Protein AF-A0A537YNU2-F1 (afdb_monomer_lite)

Structure (mmCIF, N/CA/C/O backbone):
data_AF-A0A537YNU2-F1
#
_entry.id   AF-A0A537YNU2-F1
#
loop_
_atom_site.group_PDB
_atom_site.id
_atom_site.type_symbol
_atom_site.label_atom_id
_atom_site.label_alt_id
_atom_site.label_comp_id
_atom_site.label_asym_id
_atom_site.label_entity_id
_atom_site.label_seq_id
_atom_site.pdbx_PDB_ins_code
_atom_site.Cartn_x
_atom_site.Cartn_y
_atom_site.Cartn_z
_atom_site.occupancy
_atom_site.B_iso_or_equiv
_atom_site.auth_seq_id
_atom_site.auth_comp_id
_atom_site.auth_asym_id
_atom_site.auth_atom_id
_atom_site.pdbx_PDB_model_num
ATOM 1 N N . MET A 1 1 ? -49.566 -4.507 50.597 1.00 48.28 1 MET A N 1
ATOM 2 C CA . MET A 1 1 ? -48.767 -5.029 49.467 1.00 48.28 1 MET A CA 1
ATOM 3 C C . MET A 1 1 ? -47.314 -5.008 49.893 1.00 48.28 1 MET A C 1
ATOM 5 O O . MET A 1 1 ? -46.819 -3.966 50.296 1.00 48.28 1 MET A O 1
ATOM 9 N N . SER A 1 2 ? -46.732 -6.196 49.961 1.00 50.94 2 SER A N 1
ATOM 10 C CA . SER A 1 2 ? -45.557 -6.576 50.747 1.00 50.94 2 SER A CA 1
ATOM 11 C C . SER A 1 2 ? -44.255 -6.063 50.128 1.00 50.94 2 SER A C 1
ATOM 13 O O . SER A 1 2 ? -44.087 -6.155 48.912 1.00 50.94 2 SER A O 1
ATOM 15 N N . LEU A 1 3 ? -43.318 -5.590 50.963 1.00 58.28 3 LEU A N 1
ATOM 16 C CA . LEU A 1 3 ? -41.952 -5.190 50.573 1.00 58.28 3 LEU A CA 1
ATOM 17 C C . LEU A 1 3 ? -41.244 -6.228 49.674 1.00 58.28 3 LEU A C 1
ATOM 19 O O . LEU A 1 3 ? -40.404 -5.873 48.851 1.00 58.28 3 LEU A O 1
ATOM 23 N N . GLU A 1 4 ? -41.614 -7.502 49.804 1.00 53.16 4 GLU A N 1
ATOM 24 C CA . GLU A 1 4 ? -41.068 -8.627 49.043 1.00 53.16 4 GLU A CA 1
ATOM 25 C C . GLU A 1 4 ? -41.309 -8.515 47.531 1.00 53.16 4 GLU A C 1
ATOM 27 O O . GLU A 1 4 ? -40.430 -8.851 46.740 1.00 53.16 4 GLU A O 1
ATOM 32 N N . VAL A 1 5 ? -42.453 -7.971 47.101 1.00 60.25 5 VAL A N 1
ATOM 33 C CA . VAL A 1 5 ? -42.781 -7.848 45.667 1.00 60.25 5 VAL A CA 1
ATOM 34 C C . VAL A 1 5 ? -41.913 -6.776 44.998 1.00 60.25 5 VAL A C 1
ATOM 36 O O . VAL A 1 5 ? -41.478 -6.942 43.858 1.00 60.25 5 VAL A O 1
ATOM 39 N N . ALA A 1 6 ? -41.603 -5.697 45.724 1.00 59.06 6 ALA A N 1
ATOM 40 C CA . ALA A 1 6 ? -40.734 -4.629 45.235 1.00 59.06 6 ALA A CA 1
ATOM 41 C C . ALA A 1 6 ? -39.274 -5.097 45.104 1.00 59.06 6 ALA A C 1
ATOM 43 O O . ALA A 1 6 ? -38.616 -4.786 44.113 1.00 59.06 6 ALA A O 1
ATOM 44 N N . ALA A 1 7 ? -38.783 -5.895 46.059 1.00 59.47 7 ALA A N 1
ATOM 45 C CA . ALA A 1 7 ? -37.428 -6.443 46.019 1.00 59.47 7 ALA A CA 1
ATOM 46 C C . ALA A 1 7 ? -37.224 -7.415 44.841 1.00 59.47 7 ALA A C 1
ATOM 48 O O . ALA A 1 7 ? -36.202 -7.357 44.156 1.00 59.47 7 ALA A O 1
ATOM 49 N N . ILE A 1 8 ? -38.224 -8.255 44.556 1.00 62.06 8 ILE A N 1
ATOM 50 C CA . ILE A 1 8 ? -38.191 -9.194 43.426 1.00 62.06 8 ILE A CA 1
ATOM 51 C C . ILE A 1 8 ? -38.211 -8.439 42.090 1.00 62.06 8 ILE A C 1
ATOM 53 O O . ILE A 1 8 ? -37.429 -8.755 41.192 1.00 62.06 8 ILE A O 1
ATOM 57 N N . ALA A 1 9 ? -39.037 -7.395 41.964 1.00 58.81 9 ALA A N 1
ATOM 58 C CA . ALA A 1 9 ? -39.089 -6.579 40.752 1.00 58.81 9 ALA A CA 1
ATOM 59 C C . ALA A 1 9 ? -37.746 -5.877 40.460 1.00 58.81 9 ALA A C 1
ATOM 61 O O . ALA A 1 9 ? -37.290 -5.868 39.316 1.00 58.81 9 ALA A O 1
ATOM 62 N N . VAL A 1 10 ? -37.070 -5.352 41.488 1.00 60.47 10 VAL A N 1
ATOM 63 C CA . VAL A 1 10 ? -35.752 -4.707 41.342 1.00 60.47 10 VAL A CA 1
ATOM 64 C C . VAL A 1 10 ? -34.668 -5.716 40.949 1.00 60.47 10 VAL A C 1
ATOM 66 O O . VAL A 1 10 ? -33.846 -5.420 40.080 1.00 60.47 10 VAL A O 1
ATOM 69 N N . ALA A 1 11 ? -34.689 -6.925 41.518 1.00 59.81 11 ALA A N 1
ATOM 70 C CA . ALA A 1 11 ? -33.734 -7.979 41.174 1.00 59.81 11 ALA A CA 1
ATOM 71 C C . ALA A 1 11 ? -33.871 -8.444 39.711 1.00 59.81 11 ALA A C 1
ATOM 73 O O . ALA A 1 11 ? -32.865 -8.645 39.029 1.00 59.81 11 ALA A O 1
ATOM 74 N N . ILE A 1 12 ? -35.103 -8.550 39.200 1.00 59.81 12 ILE A N 1
ATOM 75 C CA . ILE A 1 12 ? -35.371 -8.935 37.805 1.00 59.81 12 ILE A CA 1
ATOM 76 C C . ILE A 1 12 ? -34.878 -7.854 36.831 1.00 59.81 12 ILE A C 1
ATOM 78 O O . ILE A 1 12 ? -34.233 -8.168 35.829 1.00 59.81 12 ILE A O 1
ATOM 82 N N . VAL A 1 13 ? -35.113 -6.576 37.142 1.00 58.88 13 VAL A N 1
ATOM 83 C CA . VAL A 1 13 ? -34.636 -5.451 36.320 1.00 58.88 13 VAL A CA 1
ATOM 84 C C . VAL A 1 13 ? -33.104 -5.380 36.318 1.00 58.88 13 VAL A C 1
ATOM 86 O O . VAL A 1 13 ? -32.499 -5.219 35.258 1.00 58.88 13 VAL A O 1
ATOM 89 N N . ALA A 1 14 ? -32.456 -5.578 37.469 1.00 59.19 14 ALA A N 1
ATOM 90 C CA . ALA A 1 14 ? -30.997 -5.599 37.565 1.00 59.19 14 ALA A CA 1
ATOM 91 C C . ALA A 1 14 ? -30.367 -6.765 36.778 1.00 59.19 14 ALA A C 1
ATOM 93 O O . ALA A 1 14 ? -29.349 -6.573 36.111 1.00 59.19 14 ALA A O 1
ATOM 94 N N . ALA A 1 15 ? -30.987 -7.950 36.791 1.00 58.66 15 ALA A N 1
ATOM 95 C CA . ALA A 1 15 ? -30.518 -9.111 36.034 1.00 58.66 15 ALA A CA 1
ATOM 96 C C . ALA A 1 15 ? -30.650 -8.918 34.510 1.00 58.66 15 ALA A C 1
ATOM 98 O O . ALA A 1 15 ? -29.730 -9.258 33.761 1.00 58.66 15 ALA A O 1
ATOM 99 N N . LEU A 1 16 ? -31.748 -8.312 34.044 1.00 56.28 16 LEU A N 1
ATOM 100 C CA . LEU A 1 16 ? -31.962 -8.002 32.624 1.00 56.28 16 LEU A CA 1
ATOM 101 C C . LEU A 1 16 ? -30.987 -6.930 32.107 1.00 56.28 16 LEU A C 1
ATOM 103 O O . LEU A 1 16 ? -30.448 -7.053 31.003 1.00 56.28 16 LEU A O 1
ATOM 107 N N . ILE A 1 17 ? -30.706 -5.905 32.916 1.00 55.50 17 ILE A N 1
ATOM 108 C CA . ILE A 1 17 ? -29.737 -4.854 32.574 1.00 55.50 17 ILE A CA 1
ATOM 109 C C . ILE A 1 17 ? -28.301 -5.408 32.615 1.00 55.50 17 ILE A C 1
ATOM 111 O O . ILE A 1 17 ? -27.528 -5.181 31.682 1.00 55.50 17 ILE A O 1
ATOM 115 N N . GLY A 1 18 ? -27.951 -6.194 33.639 1.00 56.34 18 GLY A N 1
ATOM 116 C CA . GLY A 1 18 ? -26.628 -6.810 33.784 1.00 56.34 18 GLY A CA 1
ATOM 117 C C . GLY A 1 18 ? -26.285 -7.791 32.656 1.00 56.34 18 GLY A C 1
ATOM 118 O O . GLY A 1 18 ? -25.181 -7.736 32.109 1.00 56.34 18 GLY A O 1
ATOM 119 N N . GLY A 1 19 ? -27.246 -8.627 32.241 1.00 52.25 19 GLY A N 1
ATOM 120 C CA . GLY A 1 19 ? -27.078 -9.560 31.120 1.00 52.25 19 GLY A CA 1
ATOM 121 C C . GLY A 1 19 ? -26.872 -8.859 29.772 1.00 52.25 19 GLY A C 1
ATOM 122 O O . GLY A 1 19 ? -26.040 -9.278 28.966 1.00 52.25 19 GLY A O 1
ATOM 123 N N . SER A 1 20 ? -27.557 -7.733 29.558 1.00 54.91 20 SER A N 1
ATOM 124 C CA . SER A 1 20 ? -27.448 -6.936 28.330 1.00 54.91 20 SER A CA 1
ATOM 125 C C . SER A 1 20 ? -26.100 -6.208 28.229 1.00 54.91 20 SER A C 1
ATOM 127 O O . SER A 1 20 ? -25.466 -6.201 27.174 1.00 54.91 20 SER A O 1
ATOM 129 N N . ILE A 1 21 ? -25.608 -5.636 29.334 1.00 54.03 21 ILE A N 1
ATOM 130 C CA . ILE A 1 21 ? -24.330 -4.904 29.371 1.00 54.03 21 ILE A CA 1
ATOM 131 C C . ILE A 1 21 ? -23.131 -5.852 29.199 1.00 54.03 21 ILE A C 1
ATOM 133 O O . ILE A 1 21 ? -22.174 -5.514 28.490 1.00 54.03 21 ILE A O 1
ATOM 137 N N . GLY A 1 22 ? -23.186 -7.048 29.798 1.00 50.34 22 GLY A N 1
ATOM 138 C CA . GLY A 1 22 ? -22.150 -8.077 29.659 1.00 50.34 22 GLY A CA 1
ATOM 139 C C . GLY A 1 22 ? -22.028 -8.609 28.227 1.00 50.34 22 GLY A C 1
ATOM 140 O O . GLY A 1 22 ? -20.924 -8.662 27.682 1.00 50.34 22 GLY A O 1
ATOM 141 N N . ALA A 1 23 ? -23.157 -8.909 27.576 1.00 53.03 23 ALA A N 1
ATOM 142 C CA . ALA A 1 23 ? -23.184 -9.382 26.190 1.00 53.03 23 ALA A CA 1
ATOM 143 C C . ALA A 1 23 ? -22.716 -8.310 25.186 1.00 53.03 23 ALA A C 1
ATOM 145 O O . ALA A 1 23 ? -21.943 -8.605 24.272 1.00 53.03 23 ALA A O 1
ATOM 146 N N . ILE A 1 24 ? -23.109 -7.043 25.384 1.00 53.94 24 ILE A N 1
ATOM 147 C CA . ILE A 1 24 ? -22.647 -5.920 24.550 1.00 53.94 24 ILE A CA 1
ATOM 148 C C . ILE A 1 24 ? -21.140 -5.687 24.730 1.00 53.94 24 ILE A C 1
ATOM 150 O O . ILE A 1 24 ? -20.444 -5.405 23.752 1.00 53.94 24 ILE A O 1
ATOM 154 N N . SER A 1 25 ? -20.619 -5.823 25.953 1.00 54.12 25 SER A N 1
ATOM 155 C CA . SER A 1 25 ? -19.188 -5.653 26.238 1.00 54.12 25 SER A CA 1
ATOM 156 C C . SER A 1 25 ? -18.333 -6.773 25.645 1.00 54.12 25 SER A C 1
ATOM 158 O O . SER A 1 25 ? -17.281 -6.478 25.080 1.00 54.12 25 SER A O 1
ATOM 160 N N . LEU A 1 26 ? -18.794 -8.028 25.689 1.00 54.44 26 LEU A N 1
ATOM 161 C CA . LEU A 1 26 ? -18.136 -9.165 25.029 1.00 54.44 26 LEU A CA 1
ATOM 162 C C . LEU A 1 26 ? -18.093 -8.986 23.507 1.00 54.44 26 LEU A C 1
ATOM 164 O O . LEU A 1 26 ? -17.014 -9.023 22.920 1.00 54.44 26 LEU A O 1
ATOM 168 N N . LEU A 1 27 ? -19.226 -8.652 22.880 1.00 53.72 27 LEU A N 1
ATOM 169 C CA . LEU A 1 27 ? -19.290 -8.376 21.440 1.00 53.72 27 LEU A CA 1
ATOM 170 C C . LEU A 1 27 ? -18.414 -7.181 21.030 1.00 53.72 27 LEU A C 1
ATOM 172 O O . LEU A 1 27 ? -17.776 -7.206 19.976 1.00 53.72 27 LEU A O 1
ATOM 176 N N . ARG A 1 28 ? -18.343 -6.124 21.852 1.00 54.28 28 ARG A N 1
ATOM 177 C CA . ARG A 1 28 ? -17.425 -4.992 21.622 1.00 54.28 28 ARG A CA 1
ATOM 178 C C . ARG A 1 28 ? -15.962 -5.388 21.785 1.00 54.28 28 ARG A C 1
ATOM 180 O O . ARG A 1 28 ? -15.133 -4.871 21.039 1.00 54.28 28 ARG A O 1
ATOM 187 N N . SER A 1 29 ? -15.650 -6.253 22.746 1.00 59.03 29 SER A N 1
ATOM 188 C CA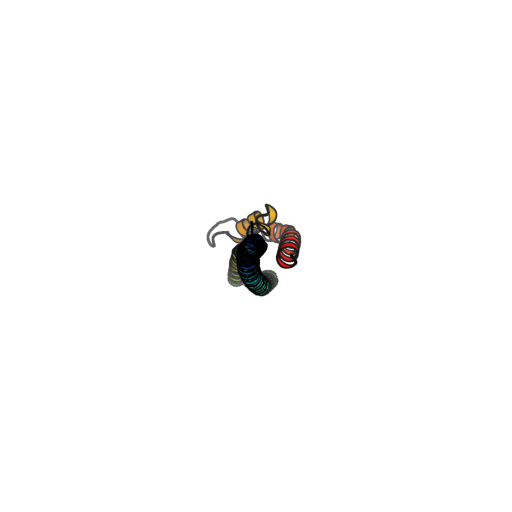 . SER A 1 29 ? -14.293 -6.726 23.023 1.00 59.03 29 SER A CA 1
ATOM 189 C C . SER A 1 29 ? -13.774 -7.608 21.887 1.00 59.03 29 SER A C 1
ATOM 191 O O . SER A 1 29 ? -12.691 -7.345 21.367 1.00 59.03 29 SER A O 1
ATOM 193 N N . ASP A 1 30 ? -14.584 -8.548 21.395 1.00 58.75 30 ASP A N 1
ATOM 194 C CA . ASP A 1 30 ? -14.216 -9.411 20.265 1.00 58.75 30 ASP A CA 1
ATOM 195 C C . ASP A 1 30 ? -14.090 -8.623 18.959 1.00 58.75 30 ASP A C 1
ATOM 197 O O . ASP A 1 30 ? -13.098 -8.755 18.240 1.00 58.75 30 ASP A O 1
ATOM 201 N N . ARG A 1 31 ? -15.005 -7.678 18.695 1.00 59.19 31 ARG A N 1
ATOM 202 C CA . ARG A 1 31 ? -14.865 -6.747 17.559 1.00 59.19 31 ARG A CA 1
ATOM 203 C C . ARG A 1 31 ? -13.671 -5.800 17.697 1.00 59.19 31 ARG A C 1
ATOM 205 O O . ARG A 1 31 ? -13.223 -5.234 16.702 1.00 59.19 31 ARG A O 1
ATOM 212 N N . ARG A 1 32 ? -13.169 -5.545 18.908 1.00 60.19 32 ARG A N 1
ATOM 213 C CA . ARG A 1 32 ? -11.966 -4.726 19.133 1.00 60.19 32 ARG A CA 1
ATOM 214 C C . ARG A 1 32 ? -10.696 -5.549 18.927 1.00 60.19 32 ARG A C 1
ATOM 216 O O . ARG A 1 32 ? -9.780 -5.043 18.292 1.00 60.19 32 ARG A O 1
ATOM 223 N N . LYS A 1 33 ? -10.667 -6.803 19.388 1.00 69.56 33 LYS A N 1
ATOM 224 C CA . LYS A 1 33 ? -9.561 -7.739 19.137 1.00 69.56 33 LYS A CA 1
ATOM 225 C C . LYS A 1 33 ? -9.398 -8.041 17.649 1.00 69.56 33 LYS A C 1
ATOM 227 O O . LYS A 1 33 ? -8.296 -7.884 17.141 1.00 69.56 33 LYS A O 1
ATOM 232 N N . GLY A 1 34 ? -10.490 -8.343 16.940 1.00 72.19 34 GLY A N 1
ATOM 233 C CA . GLY A 1 34 ? -10.443 -8.574 15.491 1.00 72.19 34 GLY A CA 1
ATOM 234 C C . GLY A 1 34 ? -9.971 -7.345 14.705 1.00 72.19 34 GLY A C 1
ATOM 235 O O . GLY A 1 34 ? -9.176 -7.468 13.782 1.00 72.19 34 GLY A O 1
ATOM 236 N N . ARG A 1 35 ? -10.374 -6.133 15.118 1.00 73.44 35 ARG A N 1
ATOM 237 C CA . ARG A 1 35 ? -9.865 -4.890 14.511 1.00 73.44 35 ARG A CA 1
ATOM 238 C C . ARG A 1 35 ? -8.380 -4.659 14.781 1.00 73.44 35 ARG A C 1
ATOM 240 O O . ARG A 1 35 ? -7.676 -4.217 13.884 1.00 73.44 35 ARG A O 1
ATOM 247 N N . GLU A 1 36 ? -7.904 -4.951 15.989 1.00 77.50 36 GLU A N 1
ATOM 248 C CA . GLU A 1 36 ? -6.483 -4.820 16.330 1.00 77.50 36 GLU A CA 1
ATOM 249 C C . GLU A 1 36 ? -5.614 -5.823 15.558 1.00 77.50 36 GLU A C 1
ATOM 251 O O . GLU A 1 36 ? -4.526 -5.475 15.106 1.00 77.50 36 GLU A O 1
ATOM 256 N N . GLU A 1 37 ? -6.100 -7.047 15.354 1.00 82.38 37 GLU A N 1
ATOM 257 C CA . GLU A 1 37 ? -5.421 -8.060 14.544 1.00 82.38 37 GLU A CA 1
ATOM 258 C C . GLU A 1 37 ? -5.370 -7.668 13.060 1.00 82.38 37 GLU A C 1
ATOM 260 O O . GLU A 1 37 ? -4.285 -7.652 12.472 1.00 82.38 37 GLU A O 1
ATOM 265 N N . SER A 1 38 ? -6.496 -7.236 12.476 1.00 82.00 38 SER A N 1
ATOM 266 C CA . SER A 1 38 ? -6.527 -6.706 11.104 1.00 82.00 38 SER A CA 1
ATOM 267 C C . SER A 1 38 ? -5.603 -5.504 10.928 1.00 82.00 38 SER A C 1
ATOM 269 O O . SER A 1 38 ? -4.945 -5.378 9.899 1.00 82.00 38 SER A O 1
ATOM 271 N N . ARG A 1 39 ? -5.499 -4.639 11.943 1.00 83.69 39 ARG A N 1
ATOM 272 C CA . ARG A 1 39 ? -4.602 -3.478 11.941 1.00 83.69 39 ARG A CA 1
ATOM 273 C C . ARG A 1 39 ? -3.133 -3.890 11.943 1.00 83.69 39 ARG A C 1
ATOM 275 O O . ARG A 1 39 ? -2.363 -3.367 11.143 1.00 83.69 39 ARG A O 1
ATOM 282 N N . ARG A 1 40 ? -2.737 -4.845 12.792 1.00 86.44 40 ARG A N 1
ATOM 283 C CA . ARG A 1 40 ? -1.363 -5.384 12.813 1.00 86.44 40 ARG A CA 1
ATOM 284 C C . ARG A 1 40 ? -0.990 -6.010 11.476 1.00 86.44 40 ARG A C 1
ATOM 286 O O . ARG A 1 40 ? 0.060 -5.680 10.932 1.00 86.44 40 ARG A O 1
ATOM 293 N N . LYS A 1 41 ? -1.886 -6.827 10.920 1.00 87.56 41 LYS A N 1
ATOM 294 C CA . LYS A 1 41 ? -1.703 -7.425 9.597 1.00 87.56 41 LYS A CA 1
ATOM 295 C C . LYS A 1 41 ? -1.637 -6.359 8.500 1.00 87.56 41 LYS A C 1
ATOM 297 O O . LYS A 1 41 ? -0.804 -6.444 7.612 1.00 87.56 41 LYS A O 1
ATOM 302 N N . GLY A 1 42 ? -2.453 -5.309 8.591 1.00 86.69 42 GLY A N 1
ATOM 303 C CA . GLY A 1 42 ? -2.427 -4.187 7.652 1.00 86.69 42 GLY A CA 1
ATOM 304 C C . GLY A 1 42 ? -1.099 -3.424 7.668 1.00 86.69 42 GLY A C 1
ATOM 305 O O . GLY A 1 42 ? -0.610 -3.042 6.611 1.00 86.69 42 GLY A O 1
ATOM 306 N N . ILE A 1 43 ? -0.476 -3.253 8.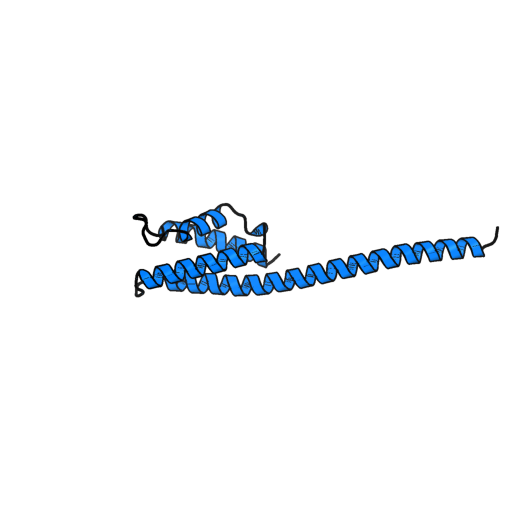840 1.00 89.12 43 ILE A N 1
ATOM 307 C CA . ILE A 1 43 ? 0.864 -2.652 8.969 1.00 89.12 43 ILE A CA 1
ATOM 308 C C . ILE A 1 43 ? 1.930 -3.531 8.303 1.00 89.12 43 ILE A C 1
ATOM 310 O O . ILE A 1 43 ? 2.793 -3.013 7.596 1.00 89.12 43 ILE A O 1
ATOM 314 N N . GLU A 1 44 ? 1.877 -4.843 8.529 1.00 91.81 44 GLU A N 1
ATOM 315 C CA . GLU A 1 44 ? 2.808 -5.806 7.934 1.00 91.81 44 GLU A CA 1
ATOM 316 C C . GLU A 1 44 ? 2.702 -5.817 6.406 1.00 91.81 44 GLU A C 1
ATOM 318 O O . GLU A 1 44 ? 3.687 -5.561 5.715 1.00 91.81 44 GLU A O 1
ATOM 323 N N . VAL A 1 45 ? 1.489 -5.975 5.880 1.00 90.19 45 VAL A N 1
ATOM 324 C CA . VAL A 1 45 ? 1.231 -5.976 4.436 1.00 90.19 45 VAL A CA 1
ATOM 325 C C . VAL A 1 45 ? 1.591 -4.625 3.805 1.00 90.19 45 VAL A C 1
ATOM 327 O O . VAL A 1 45 ? 2.158 -4.574 2.715 1.00 90.19 45 VAL A O 1
ATOM 330 N N . PHE A 1 46 ? 1.328 -3.502 4.482 1.00 91.00 46 PHE A N 1
ATOM 331 C CA . PHE A 1 46 ? 1.745 -2.196 3.969 1.00 91.00 46 PHE A CA 1
ATOM 332 C C . PHE A 1 46 ? 3.274 -2.054 3.903 1.00 91.00 46 PHE A C 1
ATOM 334 O O . PHE A 1 46 ? 3.802 -1.472 2.955 1.00 91.00 46 PHE A O 1
ATOM 341 N N . ARG A 1 47 ? 4.011 -2.619 4.867 1.00 91.62 47 ARG A N 1
ATOM 342 C CA . ARG A 1 47 ? 5.481 -2.652 4.824 1.00 91.62 47 ARG A CA 1
ATOM 343 C C . ARG A 1 47 ? 5.994 -3.462 3.627 1.00 91.62 47 ARG A C 1
ATOM 345 O O . ARG A 1 47 ? 6.982 -3.059 3.008 1.00 91.62 47 ARG A O 1
ATOM 352 N N . GLU A 1 48 ? 5.338 -4.566 3.283 1.00 90.44 48 GLU A N 1
ATOM 353 C CA . GLU A 1 48 ? 5.648 -5.344 2.074 1.00 90.44 48 GLU A CA 1
ATOM 354 C C . GLU A 1 48 ? 5.377 -4.538 0.800 1.00 90.44 48 GLU A C 1
ATOM 356 O O . GLU A 1 48 ? 6.230 -4.498 -0.092 1.00 90.44 48 GLU A O 1
ATOM 361 N N . ALA A 1 49 ? 4.246 -3.819 0.748 1.00 89.31 49 ALA A N 1
ATOM 362 C CA . ALA A 1 49 ? 3.927 -2.913 -0.354 1.00 89.31 49 ALA A CA 1
ATOM 363 C C . ALA A 1 49 ? 5.028 -1.859 -0.533 1.00 89.31 49 ALA A C 1
ATOM 365 O O . ALA A 1 49 ? 5.509 -1.648 -1.643 1.00 89.31 49 ALA A O 1
ATOM 366 N N . ARG A 1 50 ? 5.473 -1.235 0.568 1.00 91.81 50 ARG A N 1
ATOM 367 C CA . ARG A 1 50 ? 6.540 -0.224 0.556 1.00 91.81 50 ARG A CA 1
ATOM 368 C C . ARG A 1 50 ? 7.865 -0.790 0.061 1.00 91.81 50 ARG A C 1
ATOM 370 O O . ARG A 1 50 ? 8.521 -0.174 -0.768 1.00 91.81 50 ARG A O 1
ATOM 377 N N . THR A 1 51 ? 8.232 -1.976 0.536 1.00 92.44 51 THR A N 1
ATOM 378 C CA . THR A 1 51 ? 9.483 -2.640 0.149 1.00 92.44 51 THR A CA 1
ATOM 379 C C . THR A 1 51 ? 9.484 -2.988 -1.338 1.00 92.44 51 THR A C 1
ATOM 381 O O . THR A 1 51 ? 10.464 -2.733 -2.035 1.00 92.44 51 THR A O 1
ATOM 384 N N . SER A 1 52 ? 8.376 -3.537 -1.835 1.00 88.06 52 SER A N 1
ATOM 385 C CA . SER A 1 52 ? 8.209 -3.875 -3.252 1.00 88.06 52 SER A CA 1
ATOM 386 C C . SER A 1 52 ? 8.240 -2.619 -4.122 1.00 88.06 52 SER A C 1
ATOM 388 O O . SER A 1 52 ? 8.932 -2.581 -5.138 1.00 88.06 52 SER A O 1
ATOM 390 N N . TRP A 1 53 ? 7.573 -1.556 -3.675 1.00 89.44 53 TRP A N 1
ATOM 391 C CA . TRP A 1 53 ? 7.584 -0.258 -4.332 1.00 89.44 53 TRP A CA 1
ATOM 392 C C . TRP A 1 53 ? 8.995 0.326 -4.427 1.00 89.44 53 TRP A C 1
ATOM 394 O O . TRP A 1 53 ? 9.407 0.734 -5.508 1.00 89.44 53 TRP A O 1
ATOM 404 N N . ASP A 1 54 ? 9.764 0.315 -3.337 1.00 90.81 54 ASP A N 1
ATOM 405 C CA . ASP A 1 54 ? 11.137 0.829 -3.316 1.00 90.81 54 ASP A CA 1
ATOM 406 C C . ASP A 1 54 ? 12.056 0.008 -4.234 1.00 90.81 54 ASP A C 1
ATOM 408 O O . ASP A 1 54 ? 12.831 0.571 -5.008 1.00 90.81 54 ASP A O 1
ATOM 412 N N . GLN A 1 55 ? 11.910 -1.321 -4.227 1.00 87.94 55 GLN A N 1
ATOM 413 C CA . GLN A 1 55 ? 12.640 -2.215 -5.129 1.00 87.94 55 GLN A CA 1
ATOM 414 C C . GLN A 1 55 ? 12.320 -1.932 -6.602 1.00 87.94 55 GLN A C 1
ATOM 416 O O . GLN A 1 55 ? 13.231 -1.931 -7.426 1.00 87.94 55 GLN A O 1
ATOM 421 N N . ALA A 1 56 ? 11.062 -1.623 -6.944 1.00 85.38 56 ALA A N 1
ATOM 422 C CA . ALA A 1 56 ? 10.665 -1.256 -8.306 1.00 85.38 56 ALA A CA 1
ATOM 423 C C . ALA A 1 56 ? 11.351 0.029 -8.816 1.00 85.38 56 ALA A C 1
ATOM 425 O O . ALA A 1 56 ? 11.438 0.257 -10.027 1.00 85.38 56 ALA A O 1
ATOM 426 N N . GLN A 1 57 ? 11.841 0.880 -7.912 1.00 84.69 57 GLN A N 1
ATOM 427 C CA . GLN A 1 57 ? 12.497 2.138 -8.267 1.00 84.69 57 GLN A CA 1
ATOM 428 C C . GLN A 1 57 ? 13.994 2.005 -8.536 1.00 84.69 57 GLN A C 1
ATOM 430 O O . GLN A 1 57 ? 14.600 2.982 -8.983 1.00 84.69 57 GLN A O 1
ATOM 435 N N . PHE A 1 58 ? 14.597 0.841 -8.288 1.00 83.62 58 PHE A N 1
ATOM 436 C CA . PHE A 1 58 ? 16.013 0.653 -8.568 1.00 83.62 58 PHE A CA 1
ATOM 437 C C . PHE A 1 58 ? 16.314 0.836 -10.061 1.00 83.62 58 PHE A C 1
ATOM 439 O O . PHE A 1 58 ? 15.593 0.372 -10.949 1.00 83.62 58 PHE A O 1
ATOM 446 N N . VAL A 1 59 ? 17.405 1.550 -10.333 1.00 73.38 59 VAL A N 1
ATOM 447 C CA . VAL A 1 59 ? 17.851 1.846 -11.702 1.00 73.38 59 VAL A CA 1
ATOM 448 C C . VAL A 1 59 ? 18.377 0.577 -12.382 1.00 73.38 59 VAL A C 1
ATOM 450 O O . VAL A 1 59 ? 18.220 0.413 -13.586 1.00 73.38 59 VAL A O 1
ATOM 453 N N . GLU A 1 60 ? 18.940 -0.345 -11.599 1.00 82.06 60 GLU A N 1
ATOM 454 C CA . GLU A 1 60 ? 19.677 -1.522 -12.078 1.00 82.06 60 GLU A CA 1
ATOM 455 C C . GLU A 1 60 ? 18.811 -2.774 -12.286 1.00 82.06 60 GLU A C 1
ATOM 457 O O . GLU A 1 60 ? 19.323 -3.818 -12.687 1.00 82.06 60 GLU A O 1
ATOM 462 N N . ILE A 1 61 ? 17.501 -2.706 -12.028 1.00 81.69 61 ILE A N 1
ATOM 463 C CA . ILE A 1 61 ? 16.614 -3.854 -12.242 1.00 81.69 61 ILE A CA 1
ATOM 464 C C . ILE A 1 61 ? 16.042 -3.867 -13.659 1.00 81.69 61 ILE A C 1
ATOM 466 O O . ILE A 1 61 ? 15.733 -2.827 -14.251 1.00 81.69 61 ILE A O 1
ATOM 470 N N . THR A 1 62 ? 15.866 -5.072 -14.199 1.00 85.50 62 THR A N 1
ATOM 471 C CA . THR A 1 62 ? 15.224 -5.260 -15.499 1.00 85.50 62 THR A CA 1
ATOM 472 C C . THR A 1 62 ? 13.773 -4.790 -15.453 1.00 85.50 62 THR A C 1
ATOM 474 O O . THR A 1 62 ? 13.114 -4.814 -14.412 1.00 85.50 62 THR A O 1
ATOM 477 N N . GLU A 1 63 ? 13.239 -4.419 -16.614 1.00 81.25 63 GLU A N 1
ATOM 478 C CA . GLU A 1 63 ? 11.835 -4.029 -16.749 1.00 81.25 63 GLU A CA 1
ATOM 479 C C . GLU A 1 63 ? 10.876 -5.143 -16.285 1.00 81.25 63 GLU A C 1
ATOM 481 O O . GLU A 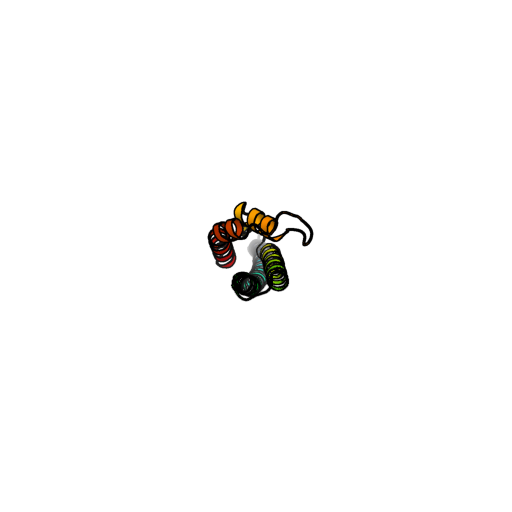1 63 ? 9.869 -4.871 -15.639 1.00 81.25 63 GLU A O 1
ATOM 486 N N . SER A 1 64 ? 11.225 -6.414 -16.507 1.00 81.75 64 SER A N 1
ATOM 487 C CA . SER A 1 64 ? 10.459 -7.560 -16.000 1.00 81.75 64 SER A CA 1
ATOM 488 C C . SER A 1 64 ? 10.423 -7.633 -14.468 1.00 81.75 64 SER A C 1
ATOM 490 O O . SER A 1 64 ? 9.359 -7.855 -13.891 1.00 81.75 64 SER A O 1
ATOM 492 N N . VAL A 1 65 ? 11.559 -7.406 -13.799 1.00 84.19 65 VAL A N 1
ATOM 493 C CA . VAL A 1 65 ? 11.642 -7.386 -12.330 1.00 84.19 65 VAL A CA 1
ATOM 494 C C . VAL A 1 65 ? 10.890 -6.180 -11.774 1.00 84.19 65 VAL A C 1
ATOM 496 O O . VAL A 1 65 ? 10.147 -6.318 -10.805 1.00 84.19 65 VAL A O 1
ATOM 499 N N . ARG A 1 66 ? 11.006 -5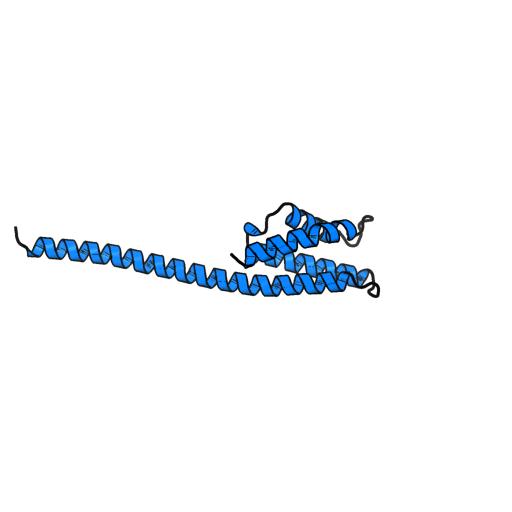.014 -12.417 1.00 85.62 66 ARG A N 1
ATOM 500 C CA . ARG A 1 66 ? 10.258 -3.807 -12.042 1.00 85.62 66 ARG A CA 1
ATOM 501 C C . ARG A 1 66 ? 8.757 -4.061 -12.072 1.00 85.62 66 ARG A C 1
ATOM 503 O O . ARG A 1 66 ? 8.069 -3.762 -11.103 1.00 85.62 66 ARG A O 1
ATOM 510 N N . ARG A 1 67 ? 8.260 -4.671 -13.148 1.00 81.19 67 ARG A N 1
ATOM 511 C CA . ARG A 1 67 ? 6.845 -5.037 -13.289 1.00 81.19 67 ARG A CA 1
ATOM 512 C C . ARG A 1 67 ? 6.385 -5.993 -12.198 1.00 81.19 67 ARG A C 1
ATOM 514 O O . ARG A 1 67 ? 5.360 -5.734 -11.577 1.00 81.19 67 ARG A O 1
ATOM 521 N N . ALA A 1 68 ? 7.153 -7.049 -11.921 1.00 85.19 68 ALA A N 1
ATOM 522 C CA . ALA A 1 68 ? 6.832 -7.982 -10.841 1.00 85.19 68 ALA A CA 1
ATOM 523 C C . ALA A 1 68 ? 6.689 -7.251 -9.496 1.00 85.19 68 ALA A C 1
ATOM 525 O O . ALA A 1 68 ? 5.710 -7.444 -8.782 1.00 85.19 68 ALA A O 1
ATOM 526 N N . LYS A 1 69 ? 7.601 -6.319 -9.205 1.00 87.38 69 LYS A N 1
ATOM 527 C CA . LYS A 1 69 ? 7.574 -5.520 -7.976 1.00 87.38 69 LYS A CA 1
ATOM 528 C C . LYS A 1 69 ? 6.399 -4.550 -7.889 1.00 87.38 69 LYS A C 1
ATOM 530 O O . LYS A 1 69 ? 5.834 -4.359 -6.812 1.00 87.38 69 LYS A O 1
ATOM 535 N N . LEU A 1 70 ? 5.982 -3.967 -9.008 1.00 88.44 70 LEU A N 1
ATOM 536 C CA . LEU A 1 70 ? 4.786 -3.122 -9.061 1.00 88.44 70 LEU A CA 1
ATOM 537 C C . LEU A 1 70 ? 3.501 -3.940 -8.858 1.00 88.44 70 LEU A C 1
ATOM 539 O O . LEU A 1 70 ? 2.600 -3.486 -8.154 1.00 88.44 70 LEU A O 1
ATOM 543 N N . GLN A 1 71 ? 3.449 -5.169 -9.378 1.00 86.75 71 GLN A N 1
ATOM 544 C CA . GLN A 1 71 ? 2.333 -6.089 -9.137 1.00 86.75 71 GLN A CA 1
ATOM 545 C C . GLN A 1 71 ? 2.283 -6.574 -7.681 1.00 86.75 71 GLN A C 1
ATOM 547 O O . GLN A 1 71 ? 1.211 -6.578 -7.079 1.00 86.75 71 GLN A O 1
ATOM 552 N N . GLU A 1 72 ? 3.432 -6.899 -7.079 1.00 89.19 72 GLU A N 1
ATOM 553 C CA . GLU A 1 72 ? 3.539 -7.190 -5.639 1.00 89.19 72 GLU A CA 1
ATOM 554 C C . GLU A 1 72 ? 3.040 -6.001 -4.804 1.00 89.19 72 GLU A C 1
ATOM 556 O O . GLU A 1 72 ? 2.201 -6.166 -3.919 1.00 89.19 72 GLU A O 1
ATOM 561 N N . THR A 1 73 ? 3.466 -4.782 -5.152 1.00 90.25 73 THR A N 1
ATOM 562 C CA . THR A 1 73 ? 3.004 -3.544 -4.503 1.00 90.25 73 THR A CA 1
ATOM 563 C C . THR A 1 73 ? 1.483 -3.421 -4.563 1.00 90.25 73 THR A C 1
ATOM 565 O O . THR A 1 73 ? 0.841 -3.171 -3.542 1.00 90.25 73 THR A O 1
ATOM 568 N N . ARG A 1 74 ? 0.889 -3.623 -5.745 1.00 89.75 74 ARG A N 1
ATOM 569 C CA . ARG A 1 74 ? -0.564 -3.562 -5.937 1.00 89.75 74 ARG A CA 1
ATOM 570 C C . ARG A 1 74 ? -1.285 -4.613 -5.102 1.00 89.75 74 ARG A C 1
ATOM 572 O O . ARG A 1 74 ? -2.249 -4.278 -4.419 1.00 89.75 74 ARG A O 1
ATOM 579 N N . ALA A 1 75 ? -0.827 -5.862 -5.142 1.00 89.00 75 ALA A N 1
ATOM 580 C CA . ALA A 1 75 ? -1.431 -6.958 -4.393 1.00 89.00 75 ALA A CA 1
ATOM 581 C C . ALA A 1 75 ? -1.442 -6.664 -2.886 1.00 89.00 75 ALA A C 1
ATOM 583 O O . ALA A 1 75 ? -2.482 -6.794 -2.235 1.00 89.00 75 ALA A O 1
ATOM 584 N N . SER A 1 76 ? -0.321 -6.178 -2.348 1.00 90.06 76 SER A N 1
ATOM 585 C CA . SER A 1 76 ? -0.232 -5.767 -0.949 1.00 90.06 76 SER A CA 1
ATOM 586 C C . SER A 1 76 ? -1.149 -4.575 -0.641 1.00 90.06 76 SER A C 1
ATOM 588 O O . SER A 1 76 ? -1.840 -4.591 0.374 1.00 90.06 76 SER A O 1
ATOM 590 N N . LEU A 1 77 ? -1.253 -3.567 -1.515 1.00 90.12 77 LEU A N 1
ATOM 591 C CA . LEU A 1 77 ? -2.190 -2.451 -1.316 1.00 90.12 77 LEU A CA 1
ATOM 592 C C . LEU A 1 77 ? -3.655 -2.912 -1.301 1.00 90.12 77 LEU A C 1
ATOM 594 O O . LEU A 1 77 ? -4.407 -2.510 -0.416 1.00 90.12 77 LEU A O 1
ATOM 598 N N . VAL A 1 78 ? -4.064 -3.804 -2.205 1.00 89.94 78 VAL A N 1
ATOM 599 C CA . VAL A 1 78 ? -5.419 -4.389 -2.190 1.00 89.94 78 VAL A CA 1
ATOM 600 C C . VAL A 1 78 ? -5.674 -5.140 -0.881 1.00 89.94 78 VAL A C 1
ATOM 602 O O . VAL A 1 78 ? -6.741 -5.005 -0.282 1.00 89.94 78 VAL A O 1
ATOM 605 N N . ALA A 1 79 ? -4.691 -5.889 -0.382 1.00 87.62 79 ALA A N 1
ATOM 606 C CA . ALA A 1 79 ? -4.807 -6.559 0.908 1.00 87.62 79 ALA A CA 1
ATOM 607 C C . ALA A 1 79 ? -4.909 -5.560 2.081 1.00 87.62 79 ALA A C 1
ATOM 609 O O . ALA A 1 79 ? -5.722 -5.764 2.983 1.00 87.62 79 ALA A O 1
ATOM 610 N N . VAL A 1 80 ? -4.179 -4.437 2.053 1.00 87.00 80 VAL A N 1
ATOM 611 C CA . VAL A 1 80 ? -4.365 -3.334 3.019 1.00 87.00 80 VAL A CA 1
ATOM 612 C C . VAL A 1 80 ? -5.794 -2.793 2.949 1.00 87.00 80 VAL A C 1
ATOM 614 O O . VAL A 1 80 ? -6.426 -2.621 3.992 1.00 87.00 80 VAL A O 1
ATOM 617 N N . GLN A 1 81 ? -6.339 -2.589 1.748 1.00 87.31 81 GLN A N 1
ATOM 618 C CA . GLN A 1 81 ? -7.716 -2.126 1.571 1.00 87.31 81 GLN A CA 1
ATOM 619 C C . GLN A 1 81 ? -8.734 -3.094 2.180 1.00 87.31 81 GLN A C 1
ATOM 621 O O . GLN A 1 81 ? -9.658 -2.667 2.866 1.00 87.31 81 GLN A O 1
ATOM 626 N N . GLN A 1 82 ? -8.544 -4.401 2.001 1.00 86.38 82 GLN A N 1
ATOM 627 C CA . GLN A 1 82 ? -9.420 -5.421 2.587 1.00 86.38 82 GLN A CA 1
ATOM 628 C C . GLN A 1 82 ? -9.352 -5.455 4.121 1.00 86.38 82 GLN A C 1
ATOM 630 O O . GLN A 1 82 ? -10.355 -5.728 4.779 1.00 86.38 82 GLN A O 1
ATOM 635 N N . LEU A 1 83 ? -8.183 -5.172 4.701 1.00 83.69 83 LEU A N 1
ATOM 636 C CA . LEU A 1 83 ? -7.968 -5.203 6.150 1.00 83.69 83 LEU A CA 1
ATOM 637 C C . LEU A 1 83 ? -8.459 -3.934 6.855 1.00 83.69 83 LEU A C 1
ATOM 639 O O . LEU A 1 83 ? -8.931 -4.000 7.991 1.00 83.69 83 LEU A O 1
ATOM 643 N N . VAL A 1 84 ? -8.333 -2.784 6.193 1.00 78.56 84 VAL A N 1
ATOM 644 C CA . VAL A 1 84 ? 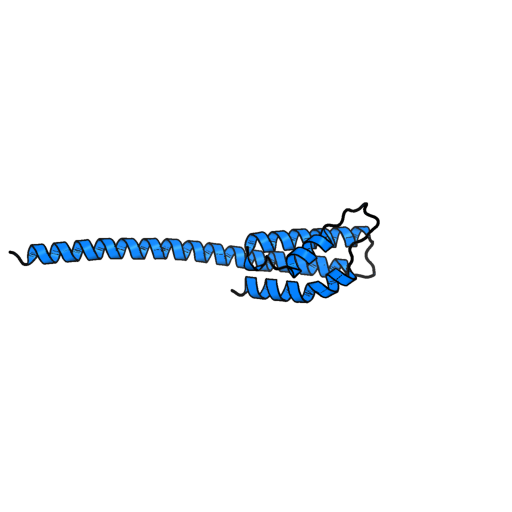-8.618 -1.460 6.766 1.00 78.56 84 VAL A CA 1
ATOM 645 C C . VAL A 1 84 ? -9.984 -0.915 6.320 1.00 78.56 84 VAL A C 1
ATOM 647 O O . VAL A 1 84 ? -10.576 -0.072 7.000 1.00 78.56 84 VAL A O 1
ATOM 650 N N . GLY A 1 85 ? -10.527 -1.441 5.222 1.00 76.25 85 GLY A N 1
ATOM 651 C CA . GLY A 1 85 ? -11.847 -1.124 4.690 1.00 76.25 85 GLY A CA 1
ATOM 652 C C . GLY A 1 85 ? -11.952 0.296 4.133 1.00 76.25 85 GLY A C 1
ATOM 653 O O . GLY A 1 85 ? -10.981 0.876 3.638 1.00 76.25 85 GLY A O 1
ATOM 654 N N . SER A 1 86 ? -13.142 0.886 4.267 1.00 72.56 86 SER A N 1
ATOM 655 C CA . SER A 1 86 ? -13.532 2.165 3.650 1.00 72.56 86 SER A CA 1
ATOM 656 C C . SER A 1 86 ? -12.633 3.361 3.974 1.00 72.56 86 SER A C 1
AT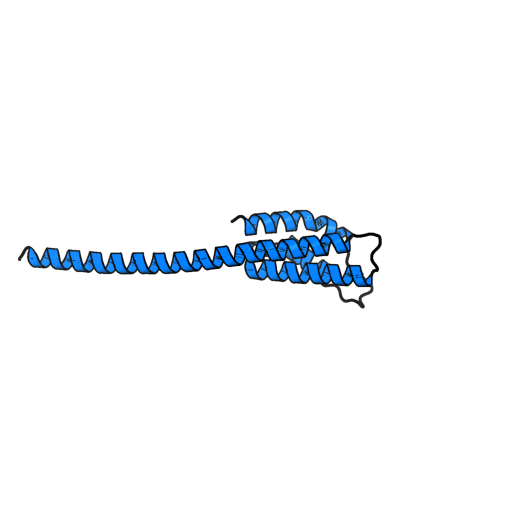OM 658 O O . SER A 1 86 ? -12.609 4.333 3.227 1.00 72.56 86 SER A O 1
ATOM 660 N N . LYS A 1 87 ? -11.825 3.302 5.041 1.00 73.69 87 LYS A N 1
ATOM 661 C CA . LYS A 1 87 ? -10.838 4.353 5.354 1.00 73.69 87 LYS A CA 1
ATOM 662 C C . LYS A 1 87 ? -9.744 4.500 4.284 1.00 73.69 87 LYS A C 1
ATOM 664 O O . LYS A 1 87 ? -9.053 5.513 4.267 1.00 73.69 87 LYS A O 1
ATOM 669 N N . THR A 1 88 ? -9.572 3.491 3.432 1.00 73.62 88 THR A N 1
ATOM 670 C CA . THR A 1 88 ? -8.604 3.480 2.324 1.00 73.62 88 THR A CA 1
ATOM 671 C C . THR A 1 88 ? -9.260 3.674 0.953 1.00 73.62 88 THR A C 1
ATOM 673 O O . THR A 1 88 ? -8.556 3.766 -0.043 1.00 73.62 88 THR A O 1
ATOM 676 N N . GLU A 1 89 ? -10.590 3.816 0.880 1.00 79.75 89 GLU A N 1
ATOM 677 C CA . GLU A 1 89 ? -11.341 4.072 -0.363 1.00 79.75 89 GLU A CA 1
ATOM 678 C C . GLU A 1 89 ? -11.283 5.554 -0.765 1.00 79.75 89 GLU A C 1
ATOM 680 O O . GLU A 1 89 ? -12.294 6.239 -0.923 1.00 79.75 89 GLU A O 1
ATOM 685 N N . THR A 1 90 ? -10.071 6.084 -0.895 1.00 86.50 90 THR A N 1
ATOM 686 C CA . THR A 1 90 ? -9.846 7.447 -1.375 1.00 86.50 90 THR A CA 1
ATOM 687 C C . THR A 1 90 ? -9.656 7.452 -2.887 1.00 86.50 90 THR A C 1
ATOM 689 O O . THR A 1 90 ? -9.281 6.451 -3.506 1.00 86.50 90 THR A O 1
ATOM 692 N N . LYS A 1 91 ? -9.887 8.617 -3.499 1.00 88.44 91 LYS A N 1
ATOM 693 C CA . LYS A 1 91 ? -9.663 8.807 -4.934 1.00 88.44 91 LYS A CA 1
ATOM 694 C C . LYS A 1 91 ? -8.209 8.512 -5.303 1.00 88.44 91 LYS A C 1
ATOM 696 O O . LYS A 1 91 ? -7.963 7.832 -6.290 1.00 88.44 91 LYS A O 1
ATOM 701 N N . GLU A 1 92 ? -7.261 8.990 -4.502 1.00 89.12 92 GLU A N 1
ATOM 702 C CA . GLU A 1 92 ? -5.827 8.814 -4.736 1.00 89.12 92 GLU A CA 1
ATOM 703 C C . GLU A 1 92 ? -5.404 7.348 -4.602 1.00 89.12 92 GLU A C 1
ATOM 705 O O . GLU A 1 92 ? -4.590 6.871 -5.390 1.00 89.12 92 GLU A O 1
ATOM 710 N N . PHE A 1 93 ? -5.988 6.612 -3.653 1.00 89.56 93 PHE A N 1
ATOM 711 C CA . PHE A 1 93 ? -5.724 5.187 -3.479 1.00 89.56 93 PHE A CA 1
ATOM 712 C C . PHE A 1 93 ? -6.232 4.374 -4.674 1.00 89.56 93 PHE A C 1
ATOM 714 O O . PHE A 1 93 ? -5.485 3.578 -5.241 1.00 89.56 93 PHE A O 1
ATOM 721 N N . GLY A 1 94 ? -7.469 4.626 -5.117 1.00 88.19 94 GLY A N 1
ATOM 722 C CA . GLY A 1 94 ? -8.027 3.986 -6.312 1.00 88.19 94 GLY A CA 1
ATOM 723 C C . GLY A 1 94 ? -7.247 4.329 -7.585 1.00 88.19 94 GLY A C 1
ATOM 724 O O . GLY A 1 94 ? -6.988 3.454 -8.407 1.00 88.19 94 GLY A O 1
ATOM 725 N N . GLN A 1 95 ? -6.802 5.582 -7.722 1.00 89.00 95 GLN A N 1
ATOM 726 C CA . GLN A 1 95 ? -5.932 6.004 -8.823 1.00 89.00 95 GLN A CA 1
ATOM 727 C C . GLN A 1 95 ? -4.584 5.282 -8.802 1.00 89.00 95 GLN A C 1
ATOM 729 O O . GLN A 1 95 ? -4.126 4.841 -9.850 1.00 89.00 95 GLN A O 1
ATOM 734 N N . LEU A 1 96 ? -3.955 5.129 -7.632 1.00 89.25 96 LEU A N 1
ATOM 735 C CA . LEU A 1 96 ? -2.700 4.392 -7.514 1.00 89.25 96 LEU A CA 1
ATOM 736 C C . LEU A 1 96 ? -2.882 2.917 -7.886 1.00 89.25 96 LEU A C 1
ATOM 738 O O . LEU A 1 96 ? -2.072 2.386 -8.639 1.00 89.25 96 LEU A O 1
ATOM 742 N N . LEU A 1 97 ? -3.949 2.266 -7.413 1.00 89.38 97 LEU A N 1
ATOM 743 C CA . LEU A 1 97 ? -4.240 0.880 -7.786 1.00 89.38 97 LEU A CA 1
ATOM 744 C C . LEU A 1 97 ? -4.428 0.715 -9.294 1.00 89.38 97 LEU A C 1
ATOM 746 O O . LEU A 1 97 ? -3.868 -0.224 -9.852 1.00 89.38 97 LEU A O 1
ATOM 750 N N . ALA A 1 98 ? -5.152 1.636 -9.936 1.00 87.25 98 ALA A N 1
ATOM 751 C CA . ALA A 1 98 ? -5.368 1.627 -11.380 1.00 87.25 98 ALA A CA 1
ATOM 752 C C . ALA A 1 98 ? -4.066 1.861 -12.164 1.00 87.25 98 ALA A C 1
ATOM 754 O O . ALA A 1 98 ? -3.819 1.201 -13.165 1.00 87.25 98 ALA A O 1
ATOM 755 N N . LEU A 1 99 ? -3.190 2.753 -11.688 1.00 86.38 99 LEU A N 1
ATOM 756 C CA . LEU A 1 99 ? -1.878 2.986 -12.307 1.00 86.38 99 LEU A CA 1
ATOM 757 C C . LEU A 1 99 ? -0.956 1.766 -12.214 1.00 86.38 99 LEU A C 1
ATOM 759 O O . LEU A 1 99 ? -0.113 1.565 -13.082 1.00 86.38 99 LEU A O 1
ATOM 763 N N . LEU A 1 100 ? -1.102 0.963 -11.159 1.00 84.69 100 LEU A N 1
ATOM 764 C CA . LEU A 1 100 ? -0.352 -0.278 -10.970 1.00 84.69 100 LEU A CA 1
ATOM 765 C C . LEU A 1 100 ? -1.022 -1.489 -11.644 1.00 84.69 100 LEU A C 1
ATOM 767 O O . LEU A 1 100 ? -0.462 -2.582 -11.620 1.00 84.69 100 LEU A O 1
ATOM 771 N N . GLU A 1 101 ? -2.224 -1.322 -12.200 1.00 77.94 101 GLU A N 1
ATOM 772 C CA . GLU A 1 101 ? -3.034 -2.392 -12.797 1.00 77.94 101 GLU A CA 1
ATOM 773 C C . GLU A 1 101 ? -2.625 -2.727 -14.237 1.00 77.94 101 GLU A C 1
ATOM 775 O O . GLU A 1 101 ? -3.095 -3.727 -14.768 1.00 77.94 101 GLU A O 1
ATOM 780 N N . GLU A 1 102 ? -1.739 -1.943 -14.865 1.00 63.97 102 GLU A N 1
ATOM 781 C CA . GLU A 1 102 ? -1.496 -2.084 -16.303 1.00 63.97 102 GLU A CA 1
ATOM 782 C C . GLU A 1 102 ? -0.926 -3.443 -16.747 1.00 63.97 102 GLU A C 1
ATOM 784 O O . GLU A 1 102 ? 0.006 -4.013 -16.168 1.00 63.97 102 GLU A O 1
ATOM 789 N N . ASP A 1 103 ? -1.541 -3.900 -17.841 1.00 51.50 103 ASP A N 1
ATOM 790 C CA . ASP A 1 103 ? -1.357 -5.145 -18.573 1.00 51.50 103 ASP A CA 1
ATOM 791 C C . ASP A 1 103 ? 0.064 -5.240 -19.173 1.00 51.50 103 ASP A C 1
ATOM 793 O O . ASP A 1 103 ? 0.523 -4.293 -19.820 1.00 51.50 103 ASP A O 1
ATOM 797 N N . PRO A 1 104 ? 0.782 -6.370 -19.013 1.00 46.59 104 PRO A N 1
ATOM 798 C CA . PRO A 1 104 ? 2.131 -6.576 -19.552 1.00 46.59 104 PRO A CA 1
ATOM 799 C C . PRO A 1 104 ? 2.286 -6.385 -21.075 1.00 46.59 104 PRO A C 1
ATOM 801 O O . PRO A 1 104 ? 3.433 -6.336 -21.536 1.00 46.59 104 PRO A O 1
ATOM 804 N N . LEU A 1 105 ? 1.185 -6.280 -21.831 1.00 47.22 105 LEU A N 1
ATOM 805 C CA . LEU A 1 105 ? 1.146 -6.125 -23.291 1.00 47.22 105 LEU A CA 1
ATOM 806 C C . LEU A 1 105 ? 0.644 -4.755 -23.785 1.00 47.22 105 LEU A C 1
ATOM 808 O O . LEU A 1 105 ? 0.638 -4.526 -24.994 1.00 47.22 105 LEU A O 1
ATOM 812 N N . ALA A 1 106 ? 0.216 -3.852 -22.899 1.00 52.75 106 ALA A N 1
ATOM 813 C CA . ALA A 1 106 ? -0.287 -2.547 -23.315 1.00 52.75 106 ALA A CA 1
ATOM 814 C C . ALA A 1 106 ? 0.871 -1.585 -23.646 1.00 52.75 106 ALA A C 1
ATOM 816 O O . ALA A 1 106 ? 1.734 -1.316 -22.805 1.00 52.75 106 ALA A O 1
ATOM 817 N N . ASP A 1 107 ? 0.868 -1.046 -24.870 1.00 43.66 107 ASP A N 1
ATOM 818 C CA . ASP A 1 107 ? 1.677 0.108 -25.292 1.00 43.66 107 ASP A CA 1
ATOM 819 C C . ASP A 1 107 ? 1.224 1.344 -24.494 1.00 43.66 107 ASP A C 1
ATOM 821 O O . ASP A 1 107 ? 0.408 2.153 -24.931 1.00 43.66 107 ASP A O 1
ATOM 825 N N . GLY A 1 108 ? 1.690 1.434 -23.254 1.00 52.00 108 GLY A N 1
ATOM 826 C CA . GLY A 1 108 ? 1.271 2.449 -22.292 1.00 52.00 108 GLY A CA 1
ATOM 827 C C . GLY A 1 108 ? 2.258 2.573 -21.147 1.00 52.00 108 GLY A C 1
ATOM 828 O O . GLY A 1 108 ? 2.668 3.688 -20.839 1.00 52.00 108 GLY A O 1
ATOM 829 N N . GLY A 1 109 ? 2.738 1.435 -20.630 1.00 56.72 109 GLY A N 1
ATOM 830 C CA . GLY A 1 109 ? 3.684 1.366 -19.521 1.00 56.72 109 GLY A CA 1
ATOM 831 C C . GLY A 1 109 ? 3.119 1.976 -18.235 1.00 56.72 109 GLY A C 1
ATOM 832 O O . GLY A 1 109 ? 2.483 3.026 -18.238 1.00 56.72 109 GLY A O 1
ATOM 833 N N . VAL A 1 110 ? 3.429 1.375 -17.082 1.00 63.56 110 VAL A N 1
ATOM 834 C CA . VAL A 1 110 ? 3.071 1.987 -15.795 1.00 63.56 110 VAL A CA 1
ATOM 835 C C . VAL A 1 110 ? 3.575 3.429 -15.785 1.00 63.56 110 VAL A C 1
ATOM 837 O O . VAL A 1 110 ? 4.786 3.661 -15.876 1.00 63.56 110 VAL A O 1
ATOM 840 N N . ASN A 1 111 ? 2.660 4.399 -15.660 1.00 76.25 111 ASN A N 1
ATOM 841 C CA . ASN A 1 111 ? 3.019 5.807 -15.534 1.00 76.25 111 ASN A CA 1
ATOM 842 C C . ASN A 1 111 ? 3.623 6.042 -14.144 1.00 76.25 111 ASN A C 1
ATOM 844 O O . ASN A 1 111 ? 3.001 6.563 -13.214 1.00 76.25 111 ASN A O 1
ATOM 848 N N . LEU A 1 112 ? 4.871 5.596 -14.009 1.00 77.12 112 LEU A N 1
ATOM 849 C CA . LEU A 1 112 ? 5.633 5.553 -12.775 1.00 77.12 112 LEU A CA 1
ATOM 850 C C . LEU A 1 112 ? 5.837 6.963 -12.219 1.00 77.12 112 LEU A C 1
ATOM 852 O O . LEU A 1 112 ? 5.923 7.136 -11.009 1.00 77.12 112 LEU A O 1
ATOM 856 N N . ALA A 1 113 ? 5.890 7.974 -13.091 1.00 81.81 113 ALA A N 1
ATOM 857 C CA . ALA A 1 113 ? 5.966 9.373 -12.693 1.00 81.81 113 ALA A CA 1
ATOM 858 C C . ALA A 1 113 ? 4.695 9.803 -11.945 1.00 81.81 113 ALA A C 1
ATOM 860 O O . ALA A 1 113 ? 4.784 10.346 -10.843 1.00 81.81 113 ALA A O 1
ATOM 861 N N . THR A 1 114 ? 3.515 9.499 -12.491 1.00 84.75 114 THR A N 1
ATOM 862 C CA . THR A 1 114 ? 2.239 9.781 -11.824 1.00 84.75 114 THR A CA 1
ATOM 863 C C . THR A 1 114 ? 2.064 8.941 -10.559 1.00 84.75 114 THR A C 1
ATOM 865 O O . THR A 1 114 ? 1.683 9.483 -9.523 1.00 84.75 114 THR A O 1
ATOM 868 N N . ALA A 1 115 ? 2.423 7.654 -10.585 1.00 86.38 115 ALA A N 1
ATOM 869 C CA . ALA A 1 115 ? 2.373 6.801 -9.397 1.00 86.38 115 ALA A CA 1
ATOM 870 C C . ALA A 1 115 ? 3.291 7.328 -8.274 1.00 86.38 115 ALA A C 1
ATOM 872 O O . ALA A 1 115 ? 2.869 7.412 -7.121 1.00 86.38 115 ALA A O 1
ATOM 873 N N . LYS A 1 116 ? 4.508 7.788 -8.608 1.00 87.50 116 LYS A N 1
ATOM 874 C CA . LYS A 1 116 ? 5.435 8.440 -7.663 1.00 87.50 116 LYS A CA 1
ATOM 875 C C . LYS A 1 116 ? 4.886 9.736 -7.083 1.00 87.50 116 LYS A C 1
ATOM 877 O O . LYS A 1 116 ? 5.119 10.004 -5.908 1.00 87.50 116 LYS A O 1
ATOM 882 N N . ALA A 1 117 ? 4.161 10.523 -7.873 1.00 89.88 117 ALA A N 1
ATOM 883 C CA . ALA A 1 117 ? 3.544 11.755 -7.393 1.00 89.88 117 ALA A CA 1
ATOM 884 C C . ALA A 1 117 ? 2.391 11.488 -6.407 1.00 89.88 117 ALA A C 1
ATOM 886 O O . ALA A 1 117 ? 2.207 12.244 -5.456 1.00 89.88 117 ALA A O 1
ATOM 887 N N . ILE A 1 118 ? 1.631 10.409 -6.615 1.00 90.56 118 ILE A N 1
ATOM 888 C CA . ILE A 1 118 ? 0.459 10.059 -5.796 1.00 90.56 118 ILE A CA 1
ATOM 889 C C . ILE A 1 118 ? 0.853 9.274 -4.532 1.00 90.56 118 ILE A C 1
ATOM 891 O O . ILE A 1 118 ? 0.195 9.409 -3.495 1.00 90.56 118 ILE A O 1
ATOM 895 N N . TRP A 1 119 ? 1.946 8.503 -4.583 1.00 91.25 119 TRP A N 1
ATOM 896 C CA . TRP A 1 119 ? 2.396 7.622 -3.499 1.00 91.25 119 TRP A CA 1
ATOM 897 C C . TRP A 1 119 ? 2.442 8.278 -2.104 1.00 91.25 119 TRP A C 1
ATOM 899 O O . TRP A 1 119 ? 1.854 7.708 -1.184 1.00 91.25 119 TRP A O 1
ATOM 909 N N . PRO A 1 120 ? 3.045 9.470 -1.898 1.00 94.19 120 PRO A N 1
ATOM 910 C CA . PRO A 1 120 ? 3.137 10.072 -0.563 1.00 94.19 120 PRO A CA 1
ATOM 911 C C . PRO A 1 120 ? 1.768 10.382 0.057 1.00 94.19 120 PRO A C 1
ATOM 913 O O . PRO A 1 120 ? 1.581 10.276 1.271 1.00 94.19 120 PRO A O 1
ATOM 916 N N . THR A 1 121 ? 0.793 10.754 -0.776 1.00 92.81 121 THR A N 1
ATOM 917 C CA . THR A 1 121 ? -0.578 11.026 -0.333 1.00 92.81 121 THR A CA 1
ATOM 918 C C . THR A 1 121 ? -1.258 9.742 0.126 1.00 92.81 121 THR A C 1
ATOM 920 O O . THR A 1 121 ? -1.848 9.712 1.206 1.00 92.81 121 THR A O 1
ATOM 923 N N . VAL A 1 122 ? -1.119 8.667 -0.653 1.00 90.81 122 VAL A N 1
ATOM 924 C CA . VAL A 1 122 ? -1.668 7.347 -0.323 1.00 90.81 122 VAL A CA 1
ATOM 925 C C . VAL A 1 122 ? -1.011 6.765 0.930 1.00 90.81 122 VAL A C 1
ATOM 927 O O . VAL A 1 122 ? -1.706 6.295 1.828 1.00 90.81 122 VAL A O 1
ATOM 930 N N . GLU A 1 123 ? 0.310 6.873 1.052 1.00 92.19 123 GLU A N 1
ATOM 931 C CA . GLU A 1 123 ? 1.067 6.457 2.236 1.00 92.19 123 GLU A CA 1
ATOM 932 C C . GLU A 1 123 ? 0.539 7.151 3.502 1.00 92.19 123 GLU A C 1
ATOM 934 O O . GLU A 1 123 ? 0.226 6.493 4.497 1.00 92.19 123 GLU A O 1
ATOM 939 N N . LYS A 1 124 ? 0.322 8.472 3.452 1.00 90.62 124 LYS A N 1
ATOM 940 C CA . LYS A 1 124 ? -0.263 9.224 4.572 1.00 90.62 124 LYS A CA 1
ATOM 941 C C . LYS A 1 124 ? -1.685 8.762 4.916 1.00 90.62 124 LYS A C 1
ATOM 943 O O . LYS A 1 124 ? -2.028 8.671 6.099 1.00 90.62 124 LYS A O 1
ATOM 948 N N . GLN A 1 125 ? -2.515 8.481 3.912 1.00 89.56 125 GLN A N 1
ATOM 949 C CA . GLN A 1 125 ? -3.882 7.986 4.110 1.00 89.56 125 GLN A CA 1
ATOM 950 C C . GLN A 1 125 ? -3.878 6.611 4.790 1.00 89.56 125 GLN A C 1
ATOM 952 O O . GLN A 1 125 ? -4.575 6.426 5.788 1.00 89.56 125 GLN A O 1
ATOM 957 N N . ILE A 1 126 ? -3.032 5.685 4.331 1.00 87.50 126 ILE A N 1
ATOM 958 C CA . ILE A 1 126 ? -2.886 4.346 4.917 1.00 87.50 126 ILE A CA 1
ATOM 959 C C . ILE A 1 126 ? -2.384 4.437 6.361 1.00 87.50 126 ILE A C 1
ATOM 961 O O . ILE A 1 126 ? -2.969 3.820 7.250 1.00 87.50 126 ILE A O 1
ATOM 965 N N . HIS A 1 127 ? -1.364 5.256 6.635 1.00 88.19 127 HIS A N 1
ATOM 966 C CA . HIS A 1 127 ? -0.887 5.479 8.002 1.00 88.19 127 HIS A CA 1
ATOM 967 C C . HIS A 1 127 ? -1.982 6.022 8.921 1.00 88.19 127 HIS A C 1
ATOM 969 O O . HIS A 1 127 ? -2.138 5.541 10.041 1.00 88.19 127 HIS A O 1
ATOM 975 N N . THR A 1 128 ? -2.772 6.984 8.443 1.00 88.12 128 THR A N 1
ATOM 976 C CA . THR A 1 128 ? -3.903 7.538 9.204 1.00 88.12 128 THR A CA 1
ATOM 977 C C . THR A 1 128 ? -4.956 6.464 9.476 1.00 88.12 128 THR A C 1
ATOM 979 O O . THR A 1 128 ? -5.479 6.362 10.585 1.00 88.12 128 THR A O 1
ATOM 982 N N . ALA A 1 129 ? -5.242 5.627 8.482 1.00 84.88 129 ALA A N 1
ATOM 983 C CA . ALA A 1 129 ? -6.236 4.574 8.586 1.00 84.88 129 ALA A CA 1
ATOM 984 C C . ALA A 1 129 ? -5.804 3.436 9.532 1.00 84.88 129 ALA A C 1
ATOM 986 O O . ALA A 1 129 ? -6.643 2.914 10.267 1.00 84.88 129 ALA A O 1
ATOM 987 N N . LEU A 1 130 ? -4.506 3.109 9.565 1.00 82.56 130 LEU A N 1
ATOM 988 C CA . LEU A 1 130 ? -3.890 2.116 10.457 1.00 82.56 130 LEU A CA 1
ATOM 989 C C . LEU A 1 130 ? -3.601 2.647 11.874 1.00 82.56 130 LEU A C 1
ATOM 991 O O . LEU A 1 130 ? -3.409 1.860 12.804 1.00 82.56 130 LEU A O 1
ATOM 995 N N . ALA A 1 131 ? -3.557 3.965 12.067 1.00 79.06 131 ALA A N 1
ATOM 996 C CA . ALA A 1 131 ? -3.378 4.586 13.380 1.00 79.06 131 ALA A CA 1
ATOM 997 C C . ALA A 1 131 ? -4.687 4.709 14.186 1.00 79.06 131 ALA A C 1
ATOM 999 O O . ALA A 1 131 ? -4.625 4.920 15.397 1.00 79.06 131 ALA A O 1
ATOM 1000 N N . ALA A 1 132 ? -5.846 4.577 13.529 1.00 65.12 132 ALA A N 1
ATOM 1001 C CA . ALA A 1 132 ? -7.183 4.818 14.086 1.00 65.12 132 ALA A CA 1
ATOM 1002 C C . ALA A 1 132 ? -7.963 3.532 14.389 1.00 65.12 132 ALA A C 1
ATOM 1004 O O . ALA A 1 132 ? -8.569 3.442 15.478 1.00 65.12 132 ALA A O 1
#

Sequence (132 aa):
MSLEVAAIAVAIVAALIGGSIGAISLLRSDRRKGREESRRKGIEVFREARTSWDQAQFVEITESVRRAKLQETRASLVAVQQLVGSKTETKEFGQLLALLEEDPLADGGVNLATAKAIWPTVEKQIHTALAA

pLDDT: mean 76.14, std 14.75, range [43.66, 94.19]

Radius of gyration: 24.83 Å; chains: 1; bounding box: 68×21×76 Å

Secondary structure (DSSP, 8-state):
--HHHHHHHHHHHHHHHHHHHHHHHHHHHHHHHHHHHHHHHHHHHHHHHHHHHHHHT-TTS-HHHHHHHHHHHHHHHHHHHHHHGGGG--HHHHHHHHHT---TT-TT---HHHHHHHHHHHHHHHHHHHH-

Foldseek 3Di:
DDPVVVVVVVVVVCVVVVVVVVVVVVVVVVVVVLLLVLLVVLVVLQVQLVVLLVVLPDPPDDPVSNLVSLVSNLVSLVSSCVSLPPLLVDPLSVVLSVLSPDDPPDPPPRPVVSNVVSVVVSVVSSVVSSVD